Protein AF-A0AAJ2H1A0-F1 (afdb_monomer)

Nearest PDB structures (foldseek):
  8rw5-assembly1_B  TM=5.290E-01  e=6.249E-01  Myxococcus xanthus
  8rsv-assembly1_A  TM=5.178E-01  e=7.678E-01  Bacillus phage phi3T
  5fjy-assembly2_C-2  TM=4.035E-01  e=2.013E-01  Mus musculus
  3rib-assembly2_B  TM=4.430E-01  e=4.358E-01  Homo sapiens

Organism: NCBI:txid1538159

Secondary structure (DSSP, 8-state):
-HHHHHHHHHHHHHHHHH---HHHHHHHHHHHHHHHHHHHHT--SHHHHHHHHHHHHHHHHHHHHHH--THHHHHHHHHHGGGGGG--HHHHHHHHHHHHHTT-HHHHHHHHHHHTT--

Foldseek 3Di:
DLVVLQVQLVVLCVVLVVDPDLVSNVVSLVSSLVSLVVSLVVDPDPVSNLVSLLVNLVSLVVVCVSPVDCVSLVVSCVSQVVVVVVLDLSSLVSQLSSCVSVVNVVSNVVSVVSNVPDD

Mean predicted aligned error: 2.35 Å

Sequence (119 aa):
STDLAITRARLRLRLVDLSNHKQEQVYFLTEAVVLLETALVQAERLDGALALSAALGETYLRFYQLTKEKHYLVVTRQVAKPLAHHDHPLILFTLVRSSVLEGHLAMAKHWLSRLMRLP

Radius of gyration: 14.25 Å; Cα contacts (8 Å, |Δi|>4): 145; chains: 1; bounding box: 38×24×39 Å

pLDDT: mean 97.17, std 2.02, range [85.12, 98.81]

Structure (mmCIF, N/CA/C/O backbone):
data_AF-A0AAJ2H1A0-F1
#
_entry.id   AF-A0AAJ2H1A0-F1
#
loop_
_atom_site.group_PDB
_atom_site.id
_atom_site.type_symbol
_atom_site.label_atom_id
_atom_site.label_alt_id
_atom_site.label_comp_id
_atom_site.label_asym_id
_atom_site.label_entity_id
_atom_site.label_seq_id
_atom_site.pdbx_PDB_ins_code
_atom_site.Cartn_x
_atom_site.Cartn_y
_atom_site.Cartn_z
_atom_site.occupancy
_atom_site.B_iso_or_equiv
_atom_site.auth_seq_id
_atom_site.auth_comp_id
_atom_site.auth_asym_id
_atom_site.auth_atom_id
_atom_site.pdbx_PDB_model_num
ATOM 1 N N . SER A 1 1 ? 21.482 0.035 5.047 1.00 85.12 1 SER A N 1
ATOM 2 C CA . SER A 1 1 ? 21.359 -0.534 3.694 1.00 85.12 1 SER A CA 1
ATOM 3 C C . SER A 1 1 ? 19.892 -0.621 3.317 1.00 85.12 1 SER A C 1
ATOM 5 O O . SER A 1 1 ? 19.051 -0.732 4.213 1.00 85.12 1 SER A O 1
ATOM 7 N N . THR A 1 2 ? 19.597 -0.600 2.018 1.00 89.94 2 THR A N 1
ATOM 8 C CA . THR A 1 2 ? 18.245 -0.745 1.455 1.00 89.94 2 THR A CA 1
ATOM 9 C C . THR A 1 2 ? 17.547 -2.007 1.974 1.00 89.94 2 THR A C 1
ATOM 11 O O . THR A 1 2 ? 16.426 -1.934 2.473 1.00 89.94 2 THR A O 1
ATOM 14 N N . ASP A 1 3 ? 18.246 -3.147 2.001 1.00 92.62 3 ASP A N 1
ATOM 15 C CA . ASP A 1 3 ? 17.691 -4.428 2.473 1.00 92.62 3 ASP A CA 1
ATOM 16 C C . ASP A 1 3 ? 17.262 -4.409 3.943 1.00 92.62 3 ASP A C 1
ATOM 18 O O . ASP A 1 3 ? 16.232 -4.982 4.317 1.00 92.62 3 ASP A O 1
ATOM 22 N N . LEU A 1 4 ? 18.027 -3.719 4.796 1.00 95.38 4 LEU A N 1
ATOM 23 C CA . LEU A 1 4 ? 17.683 -3.582 6.207 1.00 95.38 4 LEU A CA 1
ATOM 24 C C . LEU A 1 4 ? 16.421 -2.728 6.383 1.00 95.38 4 LEU A C 1
ATOM 26 O O . LEU A 1 4 ? 15.562 -3.074 7.194 1.00 95.38 4 LEU A O 1
ATOM 30 N N . ALA A 1 5 ? 16.285 -1.639 5.621 1.00 96.44 5 ALA A N 1
ATOM 31 C CA . ALA A 1 5 ? 15.092 -0.794 5.655 1.00 96.44 5 ALA A CA 1
ATOM 32 C C . ALA A 1 5 ? 13.844 -1.574 5.206 1.00 96.44 5 ALA A C 1
ATOM 34 O O . ALA A 1 5 ? 12.834 -1.567 5.910 1.00 96.44 5 ALA A O 1
ATOM 35 N N . ILE A 1 6 ? 13.950 -2.346 4.119 1.00 97.12 6 ILE A N 1
ATOM 36 C CA . ILE A 1 6 ? 12.877 -3.229 3.632 1.00 97.12 6 ILE A CA 1
ATOM 37 C C . ILE A 1 6 ? 12.490 -4.264 4.691 1.00 97.12 6 ILE A C 1
ATOM 39 O O . ILE A 1 6 ? 11.306 -4.458 4.976 1.00 97.12 6 ILE A O 1
ATOM 43 N N . THR A 1 7 ? 13.477 -4.921 5.301 1.00 97.75 7 THR A N 1
ATOM 44 C CA . THR A 1 7 ? 13.239 -5.936 6.335 1.00 97.75 7 THR A CA 1
ATOM 45 C C . THR A 1 7 ? 12.519 -5.334 7.538 1.00 97.75 7 THR A C 1
ATOM 47 O O . THR A 1 7 ? 11.520 -5.883 8.003 1.00 97.75 7 THR A O 1
ATOM 50 N N . ARG A 1 8 ? 12.961 -4.163 8.008 1.00 98.25 8 ARG A N 1
ATOM 51 C CA . ARG A 1 8 ? 12.303 -3.451 9.111 1.00 98.25 8 ARG A CA 1
ATOM 52 C C . ARG A 1 8 ? 10.882 -3.024 8.747 1.00 98.25 8 ARG A C 1
ATOM 54 O O . ARG A 1 8 ? 9.992 -3.194 9.574 1.00 98.25 8 ARG A O 1
ATOM 61 N N . ALA A 1 9 ? 10.646 -2.541 7.527 1.00 98.38 9 ALA A N 1
ATOM 62 C CA . ALA A 1 9 ? 9.304 -2.176 7.075 1.00 98.38 9 ALA A CA 1
ATOM 63 C C . ALA A 1 9 ? 8.357 -3.383 7.115 1.00 98.38 9 ALA A C 1
ATOM 65 O O . ALA A 1 9 ? 7.256 -3.293 7.656 1.00 98.38 9 ALA A O 1
ATOM 66 N N . ARG A 1 10 ? 8.809 -4.546 6.627 1.00 98.06 10 ARG A N 1
ATOM 67 C CA . ARG A 1 10 ? 8.037 -5.799 6.693 1.00 98.06 10 ARG A CA 1
ATOM 68 C C . ARG A 1 10 ? 7.713 -6.201 8.131 1.00 98.06 10 ARG A C 1
ATOM 70 O O . ARG A 1 10 ? 6.582 -6.595 8.404 1.00 98.06 10 ARG A O 1
ATOM 77 N N . LEU A 1 11 ? 8.668 -6.064 9.054 1.00 98.50 11 LEU A N 1
ATOM 78 C CA . LEU A 1 11 ? 8.428 -6.326 10.476 1.00 98.50 11 LEU A CA 1
ATOM 79 C C . LEU A 1 11 ? 7.367 -5.382 11.056 1.00 98.50 11 LEU A C 1
ATOM 81 O O . LEU A 1 11 ? 6.490 -5.838 11.783 1.00 98.50 11 LEU A O 1
ATOM 85 N N . ARG A 1 12 ? 7.388 -4.091 10.700 1.00 98.62 12 ARG A N 1
ATOM 86 C CA . ARG A 1 12 ? 6.349 -3.138 11.122 1.00 98.62 12 ARG A CA 1
ATOM 87 C C . ARG A 1 12 ? 4.975 -3.507 10.590 1.00 98.62 12 ARG A C 1
ATOM 89 O O . ARG A 1 12 ? 4.033 -3.568 11.371 1.00 98.62 12 ARG A O 1
ATOM 96 N N . LEU A 1 13 ? 4.868 -3.855 9.310 1.00 98.38 13 LEU A N 1
ATOM 97 C CA . LEU A 1 13 ? 3.608 -4.330 8.732 1.00 98.38 13 LEU A CA 1
ATOM 98 C C . LEU A 1 13 ? 3.094 -5.597 9.426 1.00 98.38 13 LEU A C 1
ATOM 100 O O . LEU A 1 13 ? 1.893 -5.727 9.638 1.00 98.38 13 LEU A O 1
ATOM 104 N N . ARG A 1 14 ? 3.987 -6.501 9.847 1.00 98.25 14 ARG A N 1
ATOM 105 C CA . ARG A 1 14 ? 3.593 -7.681 10.625 1.00 98.25 14 ARG A CA 1
ATOM 106 C C . ARG A 1 14 ? 3.084 -7.320 12.022 1.00 98.25 14 ARG A C 1
ATOM 108 O O . ARG A 1 14 ? 2.147 -7.951 12.494 1.00 98.25 14 ARG A O 1
ATOM 115 N N . LEU A 1 15 ? 3.672 -6.317 12.674 1.00 98.44 15 LEU A N 1
ATOM 116 C CA . LEU A 1 15 ? 3.203 -5.832 13.976 1.00 98.44 15 LEU A CA 1
ATOM 117 C C . LEU A 1 15 ? 1.822 -5.169 13.889 1.00 98.44 15 LEU A C 1
ATOM 119 O 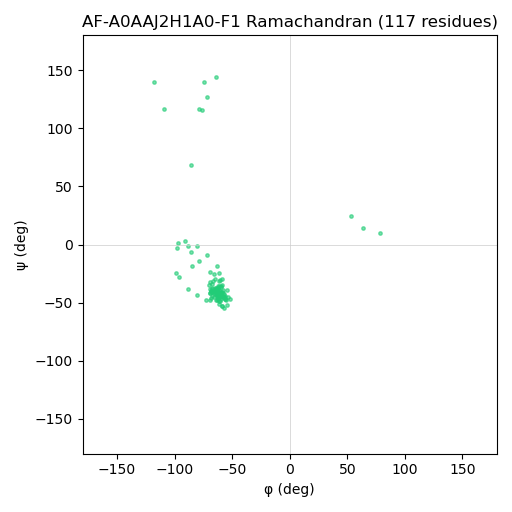O . LEU A 1 15 ? 1.042 -5.300 14.827 1.00 98.44 15 LEU A O 1
ATOM 123 N N . VAL A 1 16 ? 1.480 -4.532 12.763 1.00 98.31 16 VAL A N 1
ATOM 124 C CA . VAL A 1 16 ? 0.115 -4.029 12.510 1.00 98.31 16 VAL A CA 1
ATOM 125 C C . VAL A 1 16 ? -0.907 -5.162 12.594 1.00 98.31 16 VAL A C 1
ATOM 127 O O . VAL A 1 16 ? -1.934 -5.004 13.248 1.00 98.31 16 VAL A O 1
ATOM 130 N N . ASP A 1 17 ? -0.604 -6.307 11.976 1.00 97.19 17 ASP A N 1
ATOM 131 C CA . ASP A 1 17 ? -1.496 -7.474 11.959 1.00 97.19 17 ASP A CA 1
ATOM 132 C C . ASP A 1 17 ? -1.632 -8.137 13.346 1.00 97.19 17 ASP A C 1
ATOM 134 O O . ASP A 1 17 ? -2.604 -8.844 13.596 1.00 97.19 17 ASP A O 1
ATOM 138 N N . LEU A 1 18 ? -0.649 -7.944 14.235 1.00 98.06 18 LEU A N 1
ATOM 139 C CA . LEU A 1 18 ? -0.607 -8.547 15.574 1.00 98.06 18 LEU A CA 1
ATOM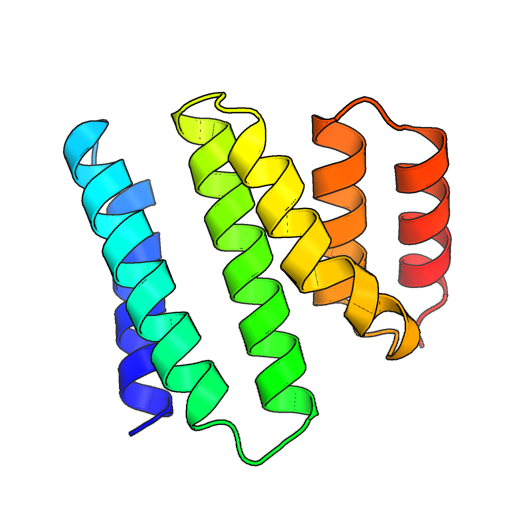 140 C C . LEU A 1 18 ? -1.144 -7.629 16.678 1.00 98.06 18 LEU A C 1
ATOM 142 O O . LEU A 1 18 ? -1.595 -8.121 17.711 1.00 98.06 18 LEU A O 1
ATOM 146 N N . SER A 1 19 ? -1.058 -6.310 16.503 1.00 97.38 19 SER A N 1
ATOM 147 C CA . SER A 1 19 ? -1.536 -5.359 17.504 1.00 97.38 19 SER A CA 1
ATOM 148 C C . SER A 1 19 ? -3.061 -5.292 17.502 1.00 97.38 19 SER A C 1
ATOM 150 O O . SER A 1 19 ? -3.697 -5.251 16.451 1.00 97.38 19 SER A O 1
ATOM 152 N N . ASN A 1 20 ? -3.643 -5.218 18.699 1.00 96.69 20 ASN A N 1
ATOM 153 C CA . ASN A 1 20 ? -5.074 -4.979 18.904 1.00 96.69 20 ASN A CA 1
ATOM 154 C C . ASN A 1 20 ? -5.386 -3.499 19.184 1.00 96.69 20 ASN A C 1
ATOM 156 O O . ASN A 1 20 ? -6.541 -3.145 19.420 1.00 96.69 20 ASN A O 1
ATOM 160 N N . HIS A 1 21 ? -4.374 -2.626 19.185 1.00 97.94 21 HIS A N 1
ATOM 161 C CA . HIS A 1 21 ? -4.533 -1.217 19.518 1.00 97.94 21 HIS A CA 1
ATOM 162 C C . HIS A 1 21 ? -4.371 -0.337 18.277 1.00 97.94 21 HIS A C 1
ATOM 164 O O . HIS A 1 21 ? -3.293 -0.238 17.690 1.00 97.94 21 HIS A O 1
ATOM 170 N N . LYS A 1 22 ? -5.442 0.372 17.898 1.00 97.56 22 LYS A N 1
ATOM 171 C CA . LYS A 1 22 ? -5.476 1.191 16.674 1.00 97.56 22 LYS A CA 1
ATOM 172 C C . LYS A 1 22 ? -4.328 2.202 16.597 1.00 97.56 22 LYS A C 1
ATOM 174 O O . LYS A 1 22 ? -3.768 2.408 15.525 1.00 97.56 22 LYS A O 1
ATOM 179 N N . GLN A 1 23 ? -3.962 2.832 17.712 1.00 97.75 23 GLN A N 1
ATOM 180 C CA . GLN A 1 23 ? -2.894 3.835 17.714 1.00 97.75 23 GLN A CA 1
ATOM 181 C C . GLN A 1 23 ? -1.510 3.218 17.485 1.00 97.75 23 GLN A C 1
ATOM 183 O O . GLN A 1 23 ? -0.685 3.816 16.800 1.00 97.75 23 GLN A O 1
ATOM 188 N N . GLU A 1 24 ? -1.271 2.007 17.994 1.00 98.19 24 GLU A N 1
ATOM 189 C CA . GLU A 1 24 ? -0.028 1.279 17.720 1.00 98.19 24 GLU A CA 1
ATOM 190 C C . GLU A 1 24 ? 0.034 0.840 16.259 1.00 98.19 24 GLU A C 1
ATOM 192 O O . GLU A 1 24 ? 1.059 1.003 15.607 1.00 98.19 24 GLU A O 1
ATOM 197 N N . GLN A 1 25 ? -1.080 0.350 15.710 1.00 98.69 25 GLN A N 1
ATOM 198 C CA . GLN A 1 25 ? -1.174 0.004 14.293 1.00 98.69 25 GLN A CA 1
ATOM 199 C C . GLN A 1 25 ? -0.854 1.210 13.398 1.00 98.69 25 GLN A C 1
ATOM 201 O O . GLN A 1 25 ? -0.062 1.090 12.466 1.00 98.69 25 GLN A O 1
ATOM 206 N N . VAL A 1 26 ? -1.403 2.391 13.705 1.00 98.56 26 VAL A N 1
ATOM 207 C CA . VAL A 1 26 ? -1.078 3.646 13.002 1.00 98.56 26 VAL A CA 1
ATOM 208 C C . VAL A 1 26 ? 0.404 4.008 13.147 1.00 98.56 26 VAL A C 1
ATOM 210 O O . VAL A 1 26 ? 1.036 4.406 12.165 1.00 98.56 26 VAL A O 1
ATOM 213 N N . TYR A 1 27 ? 0.978 3.844 14.340 1.00 98.56 27 TYR A N 1
ATOM 214 C CA . TYR A 1 27 ? 2.400 4.087 14.578 1.00 98.56 27 TYR A CA 1
ATOM 215 C C . TYR A 1 27 ? 3.284 3.159 13.729 1.00 98.56 27 TYR A C 1
ATOM 217 O O . TYR A 1 27 ? 4.157 3.633 13.002 1.00 98.56 27 TYR A O 1
ATOM 225 N N . PHE A 1 28 ? 3.004 1.853 13.722 1.00 98.81 28 PHE A N 1
ATOM 226 C CA . PHE A 1 28 ? 3.751 0.886 12.917 1.00 98.81 28 PHE A CA 1
ATOM 227 C C . PHE A 1 28 ? 3.590 1.120 11.414 1.00 98.81 28 PHE A C 1
ATOM 229 O O . PHE A 1 28 ? 4.570 1.011 10.678 1.00 98.81 28 PHE A O 1
ATOM 236 N N . LEU A 1 29 ? 2.391 1.472 10.941 1.00 98.81 29 LEU A N 1
ATOM 237 C CA . LEU A 1 29 ? 2.185 1.843 9.539 1.00 98.81 29 LEU A CA 1
ATOM 238 C C . LEU A 1 29 ? 3.007 3.086 9.165 1.00 98.81 29 LEU A C 1
ATOM 240 O O . LEU A 1 29 ? 3.603 3.119 8.090 1.00 98.81 29 LEU A O 1
ATOM 244 N N . THR A 1 30 ? 3.099 4.073 10.061 1.00 98.62 30 THR A N 1
ATOM 245 C CA . THR A 1 30 ? 3.923 5.276 9.850 1.00 98.62 30 THR A CA 1
ATOM 246 C C . THR A 1 30 ? 5.401 4.916 9.744 1.00 98.62 30 THR A C 1
ATOM 248 O O . THR A 1 30 ? 6.068 5.319 8.792 1.00 98.62 30 THR A O 1
ATOM 251 N N . GLU A 1 31 ? 5.915 4.100 10.668 1.00 98.69 31 GLU A N 1
ATOM 252 C CA . GLU A 1 31 ? 7.297 3.618 10.592 1.00 98.69 31 GLU A CA 1
ATOM 253 C C . GLU A 1 31 ? 7.556 2.814 9.307 1.00 98.69 31 GLU A C 1
ATOM 255 O O . GLU A 1 31 ? 8.612 2.964 8.692 1.00 98.69 31 GLU A O 1
ATOM 260 N N . ALA A 1 32 ? 6.604 1.975 8.880 1.00 98.75 32 ALA A N 1
ATOM 261 C CA . ALA A 1 32 ? 6.724 1.200 7.648 1.00 98.75 32 ALA A CA 1
ATOM 262 C C . ALA A 1 32 ? 6.851 2.104 6.414 1.00 98.75 32 ALA A C 1
ATOM 264 O O . ALA A 1 32 ? 7.720 1.852 5.581 1.00 98.75 32 ALA A O 1
ATOM 265 N N . VAL A 1 33 ? 6.042 3.167 6.317 1.00 98.56 33 VAL A N 1
ATOM 266 C CA . VAL A 1 33 ? 6.133 4.154 5.226 1.00 98.56 33 VAL A CA 1
ATOM 267 C C . VAL A 1 33 ? 7.514 4.796 5.189 1.00 98.56 33 VAL A C 1
ATOM 269 O O . VAL A 1 33 ? 8.175 4.716 4.160 1.00 98.56 33 VAL A O 1
ATOM 272 N N . VAL A 1 34 ? 7.995 5.337 6.312 1.00 98.44 34 VAL A N 1
ATOM 273 C CA . VAL A 1 34 ? 9.304 6.015 6.372 1.00 98.44 34 VAL A CA 1
ATOM 274 C C . VAL A 1 34 ? 10.437 5.084 5.930 1.00 98.44 34 VAL A C 1
ATOM 276 O O . VAL A 1 34 ? 11.342 5.481 5.192 1.00 98.44 34 VAL A O 1
ATOM 279 N N . LEU A 1 35 ? 10.393 3.819 6.352 1.00 98.62 35 LEU A N 1
ATOM 280 C CA . LEU A 1 35 ? 11.391 2.820 5.972 1.00 98.62 35 LEU A CA 1
ATOM 281 C C . LEU A 1 35 ? 11.322 2.464 4.480 1.00 98.62 35 LEU A C 1
ATOM 283 O O . LEU A 1 35 ? 12.366 2.330 3.840 1.00 98.62 35 LEU A O 1
ATOM 287 N N . LEU A 1 36 ? 10.118 2.327 3.919 1.00 98.44 36 LEU A N 1
ATOM 288 C CA . LEU A 1 36 ? 9.924 2.059 2.493 1.00 98.44 36 LEU A CA 1
ATOM 289 C C . LEU A 1 36 ? 10.339 3.251 1.623 1.00 98.44 36 LEU A C 1
ATOM 291 O O . LEU A 1 36 ? 10.973 3.042 0.594 1.00 98.44 36 LEU A O 1
ATOM 295 N N . GLU A 1 37 ? 10.047 4.484 2.038 1.00 97.19 37 GLU A N 1
ATOM 296 C CA . GLU A 1 37 ? 10.500 5.702 1.355 1.00 97.19 37 GLU A CA 1
ATOM 297 C C . GLU A 1 37 ? 12.025 5.818 1.386 1.00 97.19 37 GLU A C 1
ATOM 299 O O . GLU A 1 37 ? 12.647 6.083 0.359 1.00 97.19 37 GLU A O 1
ATOM 304 N N . THR A 1 38 ? 12.644 5.530 2.535 1.00 97.00 38 THR A N 1
ATOM 305 C CA . THR A 1 38 ? 14.109 5.501 2.662 1.00 97.00 38 THR A CA 1
ATOM 306 C C . THR A 1 38 ? 14.717 4.476 1.704 1.00 97.00 38 THR A C 1
ATOM 308 O O . THR A 1 38 ? 15.694 4.773 1.018 1.00 97.00 38 THR A O 1
ATOM 311 N N . ALA A 1 39 ? 14.130 3.278 1.626 1.00 97.62 39 ALA A N 1
ATOM 312 C CA . ALA A 1 39 ? 14.569 2.247 0.692 1.00 97.62 39 ALA A CA 1
ATOM 313 C C . ALA A 1 39 ? 14.359 2.666 -0.772 1.00 97.62 39 ALA A C 1
ATOM 315 O O . ALA A 1 39 ? 15.208 2.378 -1.610 1.00 97.62 39 ALA A O 1
ATOM 316 N N . LEU A 1 40 ? 13.258 3.360 -1.080 1.00 96.75 40 LEU A N 1
ATOM 317 C CA . LEU A 1 40 ? 12.942 3.835 -2.428 1.00 96.75 40 LEU A CA 1
ATOM 318 C C . LEU A 1 40 ? 13.949 4.885 -2.908 1.00 96.75 40 LEU A C 1
ATOM 320 O O . LEU A 1 40 ? 14.407 4.800 -4.041 1.00 96.75 40 LEU A O 1
ATOM 324 N N . VAL A 1 41 ? 14.347 5.823 -2.044 1.00 96.00 41 VAL A N 1
ATOM 325 C CA . VAL A 1 41 ? 15.393 6.818 -2.350 1.00 96.00 41 VAL A CA 1
ATOM 326 C C . VAL A 1 41 ? 16.743 6.152 -2.637 1.00 96.00 41 VAL A C 1
ATOM 328 O O . VAL A 1 41 ? 17.525 6.656 -3.436 1.00 96.00 41 VAL A O 1
ATOM 331 N N . GLN A 1 42 ? 17.013 5.010 -2.004 1.00 95.56 42 GLN A N 1
ATOM 332 C CA . GLN A 1 42 ? 18.244 4.234 -2.178 1.00 95.56 42 GLN A CA 1
ATOM 333 C C . GLN A 1 42 ? 18.144 3.176 -3.290 1.00 95.56 42 GLN A C 1
ATOM 335 O O . GLN A 1 42 ? 19.069 2.381 -3.460 1.00 95.56 42 GLN A O 1
ATOM 340 N N . ALA A 1 43 ? 17.025 3.098 -4.013 1.00 95.06 43 ALA A N 1
ATOM 341 C CA . ALA A 1 43 ? 16.827 2.079 -5.032 1.00 95.06 43 ALA A CA 1
ATOM 342 C C . ALA A 1 43 ? 17.629 2.413 -6.297 1.00 95.06 43 ALA A C 1
ATOM 344 O O . ALA A 1 43 ? 17.346 3.380 -6.996 1.00 95.06 43 ALA A O 1
ATOM 345 N N . GLU A 1 44 ? 18.602 1.567 -6.626 1.00 93.75 44 GLU A N 1
ATOM 346 C CA . GLU A 1 44 ? 19.452 1.747 -7.813 1.00 93.75 44 GLU A CA 1
ATOM 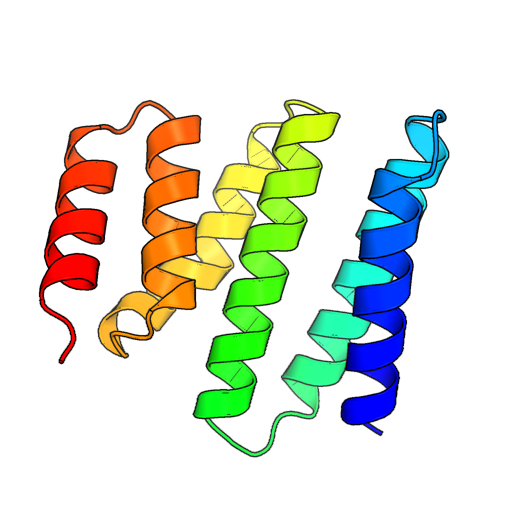347 C C . GLU A 1 44 ? 18.829 1.166 -9.093 1.00 93.75 44 GLU A C 1
ATOM 349 O O . GLU A 1 44 ? 19.230 1.502 -10.206 1.00 93.75 44 GLU A O 1
ATOM 354 N N . ARG A 1 45 ? 17.846 0.267 -8.949 1.00 95.19 45 ARG A N 1
ATOM 355 C CA . ARG A 1 45 ? 17.204 -0.451 -10.059 1.00 95.19 45 ARG A CA 1
ATOM 356 C C . ARG A 1 45 ? 15.722 -0.126 -10.146 1.00 95.19 45 ARG A C 1
ATOM 358 O O . ARG A 1 45 ? 15.025 -0.148 -9.131 1.00 95.19 45 ARG A O 1
ATOM 365 N N . LEU A 1 46 ? 15.231 0.040 -11.376 1.00 95.38 46 LEU A N 1
ATOM 366 C CA . LEU A 1 46 ? 13.816 0.293 -11.656 1.00 95.38 46 LEU A CA 1
ATOM 367 C C . LEU A 1 46 ? 12.904 -0.785 -11.053 1.00 95.38 46 LEU A C 1
ATOM 369 O O . LEU A 1 46 ? 11.962 -0.439 -10.354 1.00 95.38 46 LEU A O 1
ATOM 373 N N . ASP A 1 47 ? 13.207 -2.071 -11.246 1.00 94.44 47 ASP A N 1
ATOM 374 C CA . ASP A 1 47 ? 12.374 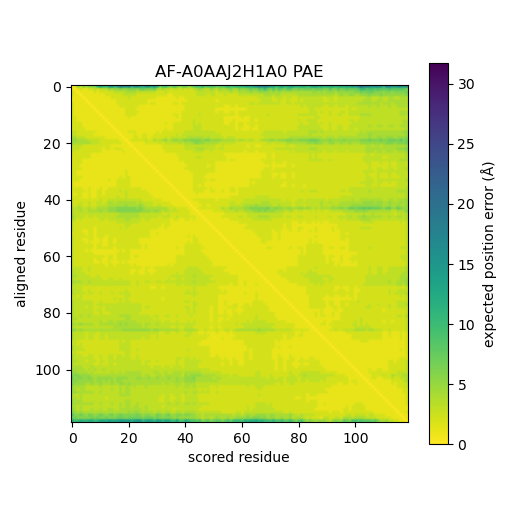-3.165 -10.712 1.00 94.44 47 ASP A CA 1
ATOM 375 C C . ASP A 1 47 ? 12.231 -3.093 -9.183 1.00 94.44 47 ASP A C 1
ATOM 377 O O . ASP A 1 47 ? 11.147 -3.291 -8.633 1.00 94.44 47 ASP A O 1
ATOM 381 N N . GLY A 1 48 ? 13.321 -2.742 -8.492 1.00 95.69 48 GLY A N 1
ATOM 382 C CA . GLY A 1 48 ? 13.317 -2.528 -7.047 1.00 95.69 48 GLY A CA 1
ATOM 383 C C . GLY A 1 48 ? 12.457 -1.328 -6.653 1.00 95.69 48 GLY A C 1
ATOM 384 O O . GLY A 1 48 ? 11.635 -1.436 -5.743 1.00 95.69 48 GLY A O 1
ATOM 385 N N . ALA A 1 49 ? 12.587 -0.212 -7.373 1.00 96.88 49 ALA A N 1
ATOM 386 C CA . ALA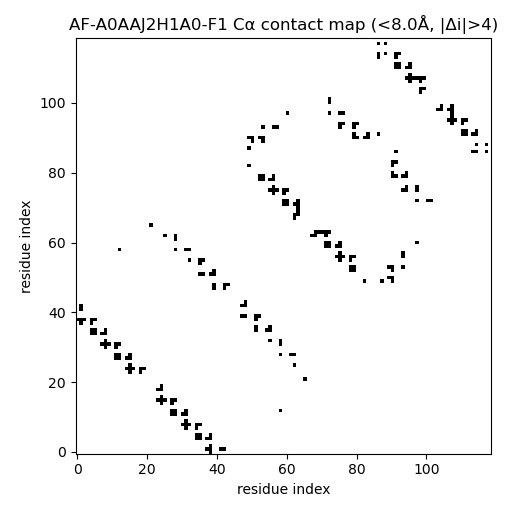 A 1 49 ? 11.765 0.974 -7.157 1.00 96.88 49 ALA A CA 1
ATOM 387 C C . ALA A 1 49 ? 10.269 0.684 -7.378 1.00 96.88 49 ALA A C 1
ATOM 389 O O . ALA A 1 49 ? 9.449 1.054 -6.543 1.00 96.88 49 ALA A O 1
ATOM 390 N N . LEU A 1 50 ? 9.906 -0.056 -8.432 1.00 97.94 50 LEU A N 1
ATOM 391 C CA . LEU A 1 50 ? 8.521 -0.451 -8.716 1.00 97.94 50 LEU A CA 1
ATOM 392 C C . LEU A 1 50 ? 7.935 -1.330 -7.607 1.00 97.94 50 LEU A C 1
ATOM 394 O O . LEU A 1 50 ? 6.805 -1.100 -7.167 1.00 97.94 50 LEU A O 1
ATOM 398 N N . ALA A 1 51 ? 8.701 -2.306 -7.113 1.00 97.25 51 ALA A N 1
ATOM 399 C CA . ALA A 1 51 ? 8.282 -3.146 -5.996 1.00 97.25 51 ALA A CA 1
ATOM 400 C C . ALA A 1 51 ? 8.089 -2.333 -4.702 1.00 97.25 51 ALA A C 1
ATOM 402 O O . ALA A 1 51 ? 7.105 -2.532 -3.984 1.00 97.25 51 ALA A O 1
ATOM 403 N N . LEU A 1 52 ? 8.988 -1.385 -4.421 1.00 98.12 52 LEU A N 1
ATOM 404 C CA . LEU A 1 52 ? 8.911 -0.497 -3.258 1.00 98.12 52 LEU A CA 1
ATOM 405 C C . LEU A 1 52 ? 7.730 0.475 -3.346 1.00 98.12 52 LEU A C 1
ATOM 407 O O . LEU A 1 52 ? 6.986 0.617 -2.377 1.00 98.12 52 LEU A O 1
ATOM 411 N N . SER A 1 53 ? 7.492 1.087 -4.506 1.00 98.31 53 SER A N 1
ATOM 412 C CA . SER A 1 53 ? 6.324 1.942 -4.732 1.00 98.31 53 SER A CA 1
ATOM 413 C C . SER A 1 53 ? 5.015 1.160 -4.609 1.00 98.31 53 SER A C 1
ATOM 415 O O . SER A 1 53 ? 4.053 1.658 -4.024 1.00 98.31 53 SER A O 1
ATOM 417 N N . ALA A 1 54 ? 4.968 -0.089 -5.083 1.00 98.12 54 ALA A N 1
ATOM 418 C CA . ALA A 1 54 ? 3.802 -0.942 -4.877 1.00 98.12 54 ALA A CA 1
ATOM 419 C C . ALA A 1 54 ? 3.567 -1.242 -3.386 1.00 98.12 54 ALA A C 1
ATOM 421 O O . ALA A 1 54 ? 2.429 -1.159 -2.922 1.00 98.12 54 ALA A O 1
ATOM 422 N N . ALA A 1 55 ? 4.634 -1.525 -2.630 1.00 98.12 55 ALA A N 1
ATOM 423 C CA . ALA A 1 55 ? 4.566 -1.741 -1.185 1.00 98.12 55 ALA A CA 1
ATOM 424 C C . ALA A 1 55 ? 4.124 -0.479 -0.417 1.00 98.12 55 ALA A C 1
ATOM 426 O O . ALA A 1 55 ? 3.340 -0.583 0.529 1.00 98.12 55 ALA A O 1
ATOM 427 N N . LEU A 1 56 ? 4.565 0.712 -0.839 1.00 98.44 56 LEU A N 1
ATOM 428 C CA . LEU A 1 56 ? 4.091 1.989 -0.293 1.00 98.44 56 LEU A CA 1
ATOM 429 C C . LEU A 1 56 ? 2.594 2.172 -0.528 1.00 98.44 56 LEU A C 1
ATOM 431 O O . LEU A 1 56 ? 1.851 2.418 0.420 1.00 98.44 56 LEU A O 1
ATOM 435 N N . GLY A 1 57 ? 2.136 1.990 -1.770 1.00 98.31 57 GLY A N 1
ATOM 436 C CA . GLY A 1 57 ? 0.715 2.068 -2.098 1.00 98.31 57 GLY A CA 1
ATOM 437 C C . GLY A 1 57 ? -0.127 1.097 -1.264 1.00 98.31 57 GLY A C 1
ATOM 438 O O . GLY A 1 57 ? -1.140 1.490 -0.695 1.00 98.31 57 GLY A O 1
ATOM 439 N N . GLU A 1 58 ? 0.327 -0.145 -1.100 1.00 97.81 58 GLU A N 1
ATOM 440 C CA . GLU A 1 58 ? -0.346 -1.127 -0.245 1.00 97.81 58 GLU A CA 1
ATOM 441 C C . GLU A 1 58 ? -0.377 -0.709 1.235 1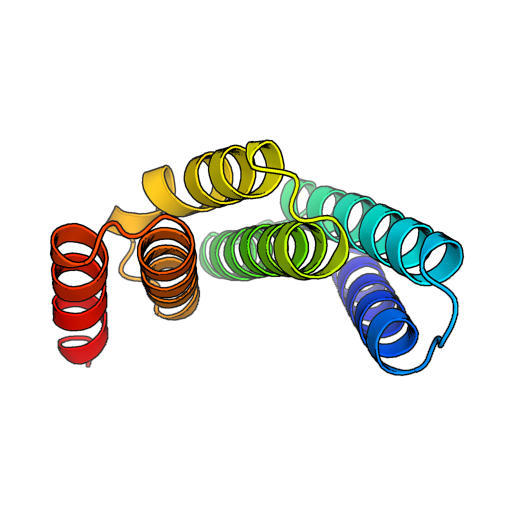.00 97.81 58 GLU A C 1
ATOM 443 O O . GLU A 1 58 ? -1.387 -0.890 1.916 1.00 97.81 58 GLU A O 1
ATOM 448 N N . THR A 1 59 ? 0.700 -0.103 1.736 1.00 98.50 59 THR A N 1
ATOM 449 C CA . THR A 1 59 ? 0.759 0.410 3.113 1.00 98.50 59 THR 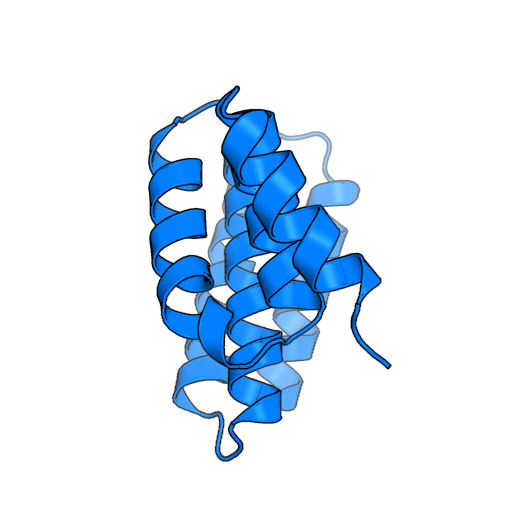A CA 1
ATOM 450 C C . THR A 1 59 ? -0.251 1.542 3.327 1.00 98.50 59 THR A C 1
ATOM 452 O O . THR A 1 59 ? -0.958 1.555 4.336 1.00 98.50 59 THR A O 1
ATOM 455 N N . TYR A 1 60 ? -0.416 2.443 2.354 1.00 98.62 60 TYR A N 1
ATOM 456 C CA . TYR A 1 60 ? -1.465 3.467 2.398 1.00 98.62 60 TYR A CA 1
ATOM 457 C C . TYR A 1 60 ? -2.880 2.885 2.286 1.00 98.62 60 TYR A C 1
ATOM 459 O O . TYR A 1 60 ? -3.794 3.366 2.959 1.00 98.62 60 TYR A O 1
ATOM 467 N N . LEU A 1 61 ? -3.087 1.799 1.535 1.00 98.12 61 LEU A N 1
ATOM 468 C CA . LEU A 1 61 ? -4.369 1.088 1.566 1.00 98.12 61 LEU A CA 1
ATOM 469 C C . LEU A 1 61 ? -4.676 0.516 2.953 1.00 98.12 61 LEU A C 1
ATOM 471 O O . LEU A 1 61 ? -5.829 0.579 3.380 1.00 98.12 61 LEU A O 1
ATOM 475 N N . ARG A 1 62 ? -3.670 0.011 3.680 1.00 98.06 62 ARG A N 1
ATOM 476 C CA . ARG A 1 62 ? -3.845 -0.442 5.070 1.00 98.06 62 ARG A CA 1
ATOM 477 C C . ARG A 1 62 ? -4.205 0.710 6.007 1.00 98.06 62 ARG A C 1
ATOM 479 O O . ARG A 1 62 ? -5.114 0.552 6.820 1.00 98.06 62 ARG A O 1
ATOM 486 N N . PHE A 1 63 ? -3.577 1.879 5.845 1.00 98.56 63 PHE A N 1
ATOM 487 C CA . PHE A 1 63 ? -4.000 3.093 6.551 1.00 98.56 63 PHE A CA 1
ATOM 488 C C . PHE A 1 63 ? -5.478 3.395 6.300 1.00 98.56 63 PHE A C 1
ATOM 490 O O . PHE A 1 63 ? -6.243 3.501 7.255 1.00 98.56 63 PHE A O 1
ATOM 497 N N . TYR A 1 64 ? -5.914 3.438 5.036 1.00 98.38 64 TYR A N 1
ATOM 498 C CA . TYR A 1 64 ? -7.328 3.637 4.709 1.00 98.38 64 TYR A CA 1
ATOM 499 C C . TYR A 1 64 ? -8.226 2.568 5.344 1.00 98.38 64 TYR A C 1
ATOM 501 O O . TYR A 1 64 ? -9.275 2.886 5.898 1.00 98.38 64 TYR A O 1
ATOM 509 N N . GLN A 1 65 ? -7.842 1.293 5.279 1.00 96.50 65 GLN A N 1
ATOM 510 C CA . GLN A 1 65 ? -8.635 0.206 5.851 1.00 96.50 65 GLN A CA 1
ATOM 511 C C . GLN A 1 65 ? -8.840 0.382 7.360 1.00 96.50 65 GLN A C 1
ATOM 513 O O . GLN A 1 65 ? -9.944 0.104 7.837 1.00 96.50 65 GLN A O 1
ATOM 518 N N . LEU A 1 66 ? -7.828 0.887 8.066 1.00 97.56 66 LEU A N 1
ATOM 519 C CA . LEU A 1 66 ? -7.838 1.104 9.509 1.00 97.56 66 LEU A CA 1
ATOM 520 C C . LEU A 1 66 ? -8.551 2.399 9.933 1.00 97.56 66 LEU A C 1
ATOM 522 O O . LEU A 1 66 ? -9.295 2.417 10.917 1.00 97.56 66 LEU A O 1
ATOM 526 N N . THR A 1 67 ? -8.309 3.503 9.227 1.00 97.50 67 THR A N 1
ATOM 527 C CA . THR A 1 67 ? -8.778 4.840 9.630 1.00 97.50 67 THR A CA 1
ATOM 528 C C . THR A 1 67 ? -10.048 5.275 8.909 1.00 97.50 67 THR A C 1
ATOM 530 O O . THR A 1 67 ? -10.802 6.077 9.449 1.00 97.50 67 THR A O 1
ATOM 533 N N . LYS A 1 68 ? -10.306 4.716 7.720 1.00 96.94 68 LYS A N 1
ATOM 534 C CA . LYS A 1 68 ? -11.331 5.136 6.745 1.00 96.94 68 LYS A CA 1
ATOM 535 C C . LYS A 1 68 ? -11.123 6.542 6.176 1.00 96.94 68 LYS A C 1
ATOM 537 O O . LYS A 1 68 ? -12.010 7.078 5.509 1.00 96.94 68 LYS A O 1
ATOM 542 N N . GLU A 1 69 ? -9.945 7.129 6.364 1.00 97.81 69 GLU A N 1
ATOM 543 C CA . GLU A 1 69 ? -9.638 8.462 5.854 1.00 97.81 69 GLU A CA 1
ATOM 544 C C . GLU A 1 69 ? -9.297 8.424 4.362 1.00 97.81 69 GLU A C 1
ATOM 546 O O . GLU A 1 69 ? -8.306 7.835 3.932 1.00 97.81 69 GLU A O 1
ATOM 551 N N . LYS A 1 70 ? -10.126 9.083 3.547 1.00 96.44 70 LYS A N 1
ATOM 552 C CA . LYS A 1 70 ? -10.051 9.008 2.078 1.00 96.44 70 LYS A CA 1
ATOM 553 C C . LYS A 1 70 ? -8.736 9.517 1.486 1.00 96.44 70 LYS A C 1
ATOM 555 O O . LYS A 1 70 ? -8.381 9.101 0.386 1.00 96.44 70 LYS A O 1
ATOM 560 N N . HIS A 1 71 ? -8.014 10.395 2.182 1.00 97.00 71 HIS A N 1
ATOM 561 C CA . HIS A 1 71 ? -6.757 10.943 1.673 1.00 97.00 71 HIS A CA 1
ATOM 562 C C . HIS A 1 71 ? -5.717 9.836 1.413 1.00 97.00 71 HIS A C 1
ATOM 564 O O . HIS A 1 71 ? -4.970 9.919 0.445 1.00 97.00 71 HIS A O 1
ATOM 570 N N . TYR A 1 72 ? -5.740 8.738 2.173 1.00 98.31 72 TYR A N 1
ATOM 571 C CA . TYR A 1 72 ? -4.853 7.597 1.941 1.00 98.31 72 TYR A CA 1
ATOM 572 C C . TYR A 1 72 ? -5.102 6.884 0.602 1.00 98.31 72 TYR A C 1
ATOM 574 O O . TYR A 1 72 ? -4.163 6.375 -0.012 1.00 98.31 72 TYR A O 1
ATOM 582 N N . LEU A 1 73 ? -6.339 6.889 0.091 1.00 97.62 73 LEU A N 1
ATOM 583 C CA . LEU A 1 73 ? -6.639 6.385 -1.256 1.00 97.62 73 LEU A CA 1
ATOM 584 C C . LEU A 1 73 ? -6.049 7.307 -2.331 1.00 97.62 73 LEU A C 1
ATOM 586 O O . LEU A 1 73 ? -5.481 6.828 -3.313 1.00 97.62 73 LEU A O 1
ATOM 590 N N . VAL A 1 74 ? -6.104 8.625 -2.103 1.00 97.25 74 VAL A N 1
ATOM 591 C CA . VAL A 1 74 ? -5.475 9.623 -2.982 1.00 97.25 74 VAL A CA 1
ATOM 592 C C . VAL A 1 74 ? -3.965 9.400 -3.044 1.00 97.25 74 VAL A C 1
ATOM 594 O O . VAL A 1 74 ? -3.424 9.296 -4.144 1.00 97.25 74 VAL A O 1
ATOM 597 N N . VAL A 1 75 ? -3.305 9.244 -1.893 1.00 97.62 75 VAL A N 1
ATOM 598 C CA . VAL A 1 75 ? -1.856 8.988 -1.827 1.00 97.62 75 VAL A CA 1
ATOM 599 C C . VAL A 1 75 ? -1.503 7.661 -2.501 1.00 97.62 75 VAL A C 1
ATOM 601 O O . VAL A 1 75 ? -0.606 7.622 -3.339 1.00 97.62 75 VAL A O 1
ATOM 604 N N . THR A 1 76 ? -2.262 6.589 -2.239 1.00 98.12 76 THR A N 1
ATOM 605 C CA . THR A 1 76 ? -2.080 5.292 -2.922 1.00 98.12 76 THR A CA 1
ATOM 606 C C . THR A 1 76 ? -2.066 5.463 -4.441 1.00 98.12 76 THR A C 1
ATOM 608 O O . THR A 1 76 ? -1.192 4.939 -5.136 1.00 98.12 76 THR A O 1
ATOM 611 N N . ARG A 1 77 ? -3.029 6.222 -4.973 1.00 96.56 77 ARG A N 1
ATOM 612 C CA . ARG A 1 77 ? -3.132 6.479 -6.408 1.00 96.56 77 ARG A CA 1
ATOM 613 C C . ARG A 1 77 ? -1.980 7.344 -6.918 1.00 96.56 77 ARG A C 1
ATOM 615 O O . ARG A 1 77 ? -1.482 7.072 -8.006 1.00 96.56 77 ARG A O 1
ATOM 622 N N . GLN A 1 78 ? -1.565 8.364 -6.167 1.00 96.31 78 GLN A N 1
ATOM 623 C CA . GLN A 1 78 ? -0.430 9.223 -6.521 1.00 96.31 78 GLN A CA 1
ATOM 624 C C . GLN A 1 78 ? 0.880 8.433 -6.610 1.00 96.31 78 GLN A C 1
ATOM 626 O O . GLN A 1 78 ? 1.670 8.692 -7.511 1.00 96.31 78 GLN A O 1
ATOM 631 N N . VAL A 1 79 ? 1.066 7.431 -5.749 1.00 96.44 79 VAL A N 1
ATOM 632 C CA . VAL A 1 79 ? 2.228 6.533 -5.792 1.00 96.44 79 VAL A CA 1
ATOM 633 C C . VAL A 1 79 ? 2.138 5.556 -6.970 1.00 96.44 79 VAL A C 1
ATOM 635 O O . VAL A 1 79 ? 3.102 5.386 -7.711 1.00 96.44 79 VAL A O 1
ATOM 638 N N . ALA A 1 80 ? 0.989 4.905 -7.174 1.00 97.50 80 ALA A N 1
ATOM 639 C CA . ALA A 1 80 ? 0.893 3.782 -8.111 1.00 97.50 80 ALA A CA 1
ATOM 640 C C . ALA A 1 80 ? 0.571 4.185 -9.563 1.00 97.50 80 ALA A C 1
ATOM 642 O O . ALA A 1 80 ? 1.095 3.592 -10.504 1.00 97.50 80 ALA A O 1
ATOM 643 N N . LYS A 1 81 ? -0.302 5.178 -9.784 1.00 97.31 81 LYS A N 1
ATOM 644 C CA . LYS A 1 81 ? -0.830 5.500 -11.124 1.00 97.31 81 LYS A CA 1
ATOM 645 C C . LYS A 1 81 ? 0.247 5.964 -12.112 1.00 97.31 81 LYS A C 1
ATOM 647 O O . LYS A 1 81 ? 0.197 5.494 -13.249 1.00 97.31 81 LYS A O 1
ATOM 652 N N . PRO A 1 82 ? 1.216 6.823 -11.739 1.00 97.50 82 PRO A N 1
ATOM 653 C CA . PRO A 1 82 ? 2.285 7.226 -12.656 1.00 97.50 82 PRO A CA 1
ATOM 654 C C . PRO A 1 82 ? 3.107 6.039 -13.169 1.00 97.50 82 PRO A C 1
ATOM 656 O O . PRO A 1 82 ? 3.566 6.054 -14.305 1.00 97.50 82 PRO A O 1
ATOM 659 N N . LEU A 1 83 ? 3.220 4.977 -12.369 1.00 97.81 83 LEU A N 1
ATOM 660 C CA . LEU A 1 83 ? 4.015 3.784 -12.663 1.00 97.81 83 LEU A CA 1
ATOM 661 C C . LEU A 1 83 ? 3.238 2.710 -13.439 1.00 97.81 83 LEU A C 1
ATOM 663 O O . LEU A 1 83 ? 3.794 1.674 -13.798 1.00 97.81 83 LEU A O 1
ATOM 667 N N . ALA A 1 84 ? 1.956 2.942 -13.734 1.00 97.19 84 ALA A N 1
ATOM 668 C CA . ALA A 1 84 ? 1.086 1.957 -14.372 1.00 97.19 84 ALA A CA 1
ATOM 669 C C . ALA A 1 84 ? 1.531 1.556 -15.787 1.00 97.19 84 ALA A C 1
ATOM 671 O O . ALA A 1 84 ? 1.060 0.546 -16.300 1.00 97.19 84 ALA A O 1
ATOM 672 N N . HIS A 1 85 ? 2.373 2.350 -16.448 1.00 96.38 85 HIS A N 1
ATOM 673 C CA . HIS A 1 85 ? 2.880 2.074 -17.794 1.00 96.38 85 HIS A CA 1
ATOM 674 C C . HIS A 1 85 ? 4.014 1.037 -17.813 1.00 96.38 85 HIS A C 1
ATOM 676 O O . HIS A 1 85 ? 4.316 0.502 -18.870 1.00 96.38 85 HIS A O 1
ATOM 682 N N . HIS A 1 86 ? 4.604 0.717 -16.657 1.00 96.88 86 HIS A N 1
ATOM 683 C CA . HIS A 1 86 ? 5.614 -0.337 -16.537 1.00 96.88 86 HIS A CA 1
ATOM 684 C C . HIS A 1 86 ? 5.020 -1.750 -16.466 1.00 96.88 86 HIS A C 1
ATOM 686 O O . HIS A 1 86 ? 5.771 -2.707 -16.323 1.00 96.88 86 HIS A O 1
ATOM 692 N N . ASP A 1 87 ? 3.687 -1.881 -16.486 1.00 94.19 87 ASP A N 1
ATOM 693 C CA . ASP A 1 87 ? 2.982 -3.170 -16.446 1.00 94.19 87 ASP A CA 1
ATOM 694 C C . ASP A 1 87 ? 3.405 -4.085 -15.276 1.00 94.19 87 ASP A C 1
ATOM 696 O O . ASP A 1 87 ? 3.232 -5.300 -15.301 1.00 94.19 87 ASP A O 1
ATOM 700 N N . HIS A 1 88 ? 3.914 -3.491 -14.193 1.00 97.25 88 HIS A N 1
ATOM 701 C CA . HIS A 1 88 ? 4.355 -4.235 -13.022 1.00 97.25 88 HIS A CA 1
ATOM 702 C C . HIS A 1 88 ? 3.143 -4.803 -12.257 1.00 97.25 88 HIS A C 1
ATOM 704 O O . HIS A 1 88 ? 2.258 -4.031 -11.856 1.00 97.25 88 HIS A O 1
ATOM 710 N N . PRO A 1 89 ? 3.099 -6.119 -11.963 1.00 97.69 89 PRO A N 1
ATOM 711 C CA . PRO A 1 89 ? 1.904 -6.784 -11.442 1.00 97.69 89 PRO A CA 1
ATOM 712 C C . PRO A 1 89 ? 1.430 -6.194 -10.112 1.00 97.69 89 PRO A C 1
ATOM 714 O O . PRO A 1 89 ? 0.239 -5.944 -9.931 1.00 97.69 89 PRO A O 1
ATOM 717 N N . LEU A 1 90 ? 2.356 -5.886 -9.196 1.00 97.56 90 LEU A N 1
ATOM 718 C CA . LEU A 1 90 ? 1.994 -5.311 -7.897 1.00 97.56 90 LEU A CA 1
ATOM 719 C C . LEU A 1 90 ? 1.463 -3.875 -8.013 1.00 97.56 90 LEU A C 1
ATOM 721 O O . LEU A 1 90 ? 0.580 -3.499 -7.253 1.00 97.56 90 LEU A O 1
ATOM 725 N N . ILE A 1 91 ? 1.941 -3.085 -8.981 1.00 98.38 91 ILE A N 1
ATOM 726 C CA . ILE A 1 91 ? 1.435 -1.721 -9.204 1.00 98.38 91 ILE A CA 1
ATOM 727 C C . ILE A 1 91 ? 0.005 -1.789 -9.738 1.00 98.38 91 ILE A C 1
ATOM 729 O O . ILE A 1 91 ? -0.888 -1.116 -9.218 1.00 98.38 91 ILE A O 1
ATOM 733 N N . LEU A 1 92 ? -0.231 -2.640 -10.743 1.00 98.44 92 LEU A N 1
ATOM 734 C CA . LEU A 1 92 ? -1.566 -2.851 -11.299 1.00 98.44 92 LEU A CA 1
ATOM 735 C C . LEU A 1 92 ? -2.530 -3.390 -10.237 1.00 98.44 92 LEU A C 1
ATOM 737 O O . LEU A 1 92 ? -3.654 -2.901 -10.131 1.00 98.44 92 LEU A O 1
ATOM 741 N N . PHE A 1 93 ? -2.090 -4.330 -9.398 1.00 98.25 93 PHE A N 1
ATOM 742 C CA . PHE A 1 93 ? -2.903 -4.860 -8.305 1.00 98.25 93 PHE A CA 1
ATOM 743 C C . PHE A 1 93 ? -3.252 -3.792 -7.254 1.00 98.25 93 PHE A C 1
ATOM 745 O O . PHE A 1 93 ? -4.412 -3.686 -6.846 1.00 98.25 93 PHE A O 1
ATOM 752 N N . THR A 1 94 ? -2.300 -2.934 -6.874 1.00 98.12 94 THR A N 1
ATOM 753 C CA . THR A 1 94 ? -2.558 -1.779 -5.998 1.00 98.12 94 THR A CA 1
ATOM 754 C C . THR A 1 94 ? -3.603 -0.836 -6.605 1.00 98.12 94 THR A C 1
ATOM 756 O O . THR A 1 94 ? -4.511 -0.386 -5.902 1.00 98.12 94 THR A O 1
ATOM 759 N N . LEU A 1 95 ? -3.548 -0.581 -7.918 1.00 98.25 95 LEU A N 1
ATOM 760 C CA . LEU A 1 95 ? -4.537 0.246 -8.622 1.00 98.25 95 LEU A CA 1
ATOM 761 C C . LEU A 1 95 ? -5.923 -0.402 -8.694 1.00 98.25 95 LEU A C 1
ATOM 763 O O . LEU A 1 95 ? -6.923 0.304 -8.530 1.00 98.25 95 LEU A O 1
ATOM 767 N N . VAL A 1 96 ? -6.002 -1.724 -8.888 1.00 98.38 96 VAL A N 1
ATOM 768 C CA . VAL A 1 96 ? -7.264 -2.478 -8.783 1.00 98.38 96 VAL A CA 1
ATOM 769 C C . VAL A 1 96 ? -7.873 -2.255 -7.405 1.00 98.38 96 VAL A C 1
ATOM 771 O O . VAL A 1 96 ? -9.014 -1.804 -7.305 1.00 98.38 96 VAL A O 1
ATOM 774 N N . ARG A 1 97 ? -7.106 -2.513 -6.342 1.00 97.88 97 ARG A N 1
ATOM 775 C CA . ARG A 1 97 ? -7.596 -2.412 -4.963 1.00 97.88 97 ARG A CA 1
ATOM 776 C C . ARG A 1 97 ? -8.020 -0.999 -4.591 1.00 97.88 97 ARG A C 1
ATOM 778 O O . ARG A 1 97 ? -9.109 -0.829 -4.052 1.00 97.88 97 ARG A O 1
ATOM 785 N N . SER A 1 98 ? -7.203 0.002 -4.911 1.00 97.44 98 SER A N 1
ATOM 786 C CA . SER A 1 98 ? -7.548 1.413 -4.707 1.00 97.44 98 SER A CA 1
ATOM 787 C C . SER A 1 98 ? -8.852 1.768 -5.428 1.00 97.44 98 SER A C 1
ATOM 789 O O . SER A 1 98 ? -9.761 2.307 -4.804 1.00 97.44 98 SER A O 1
ATOM 791 N N . SER A 1 99 ? -9.009 1.361 -6.693 1.00 97.62 99 SER A N 1
ATOM 792 C CA . SER A 1 99 ? -10.223 1.646 -7.474 1.00 97.62 99 SER A CA 1
ATOM 793 C C . SER A 1 99 ? -11.475 0.971 -6.899 1.00 97.62 99 SER A C 1
ATOM 795 O O . SER A 1 99 ? -12.543 1.578 -6.898 1.00 97.62 99 SER A O 1
ATOM 797 N N . VAL A 1 100 ? -11.364 -0.262 -6.387 1.00 97.62 100 VAL A N 1
ATOM 798 C CA . VAL A 1 100 ? -12.474 -0.957 -5.704 1.00 97.62 100 VAL A CA 1
ATOM 799 C C . VAL A 1 100 ? -12.877 -0.221 -4.428 1.00 97.62 100 VAL A C 1
ATOM 801 O O . VAL A 1 100 ? -14.06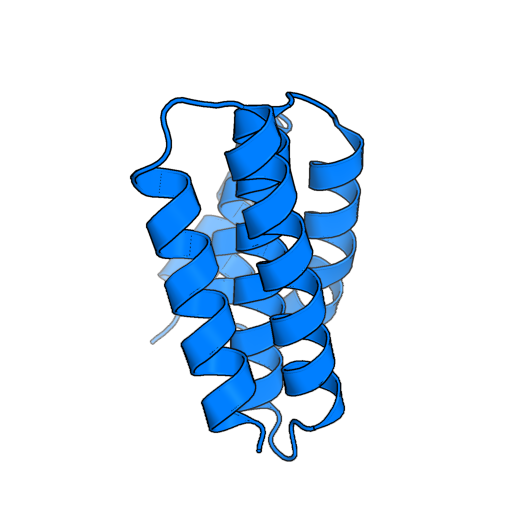2 0.025 -4.219 1.00 97.62 100 VAL A O 1
ATOM 804 N N . LEU A 1 101 ? -11.905 0.159 -3.596 1.00 96.25 101 LEU A N 1
ATOM 805 C CA . LEU A 1 101 ? -12.156 0.843 -2.322 1.00 96.25 101 LEU A CA 1
ATOM 806 C C . LEU A 1 101 ? -12.760 2.243 -2.508 1.00 96.25 101 LEU A C 1
ATOM 808 O O . LEU A 1 101 ? -13.476 2.726 -1.637 1.00 96.25 101 LEU A O 1
ATOM 812 N N . GLU A 1 102 ? -12.517 2.875 -3.652 1.00 94.25 102 GLU A N 1
ATOM 813 C CA . GLU A 1 102 ? -13.137 4.145 -4.037 1.00 94.25 102 GLU A CA 1
ATOM 814 C C . GLU A 1 102 ? -14.511 3.994 -4.714 1.00 94.25 102 GLU A C 1
ATOM 816 O O . GLU A 1 102 ? -15.163 4.998 -4.992 1.00 94.25 102 GLU A O 1
ATOM 821 N N . GLY A 1 103 ? -14.958 2.769 -5.012 1.00 95.19 103 GLY A N 1
ATOM 822 C CA . GLY A 1 103 ? -16.206 2.513 -5.742 1.00 95.19 103 GLY A CA 1
ATOM 823 C C . GLY A 1 103 ? -16.113 2.714 -7.262 1.00 95.19 103 GLY A C 1
ATOM 824 O O . GLY A 1 103 ? -17.124 2.669 -7.962 1.00 95.19 103 GLY A O 1
ATOM 825 N N . HIS A 1 104 ? -14.912 2.889 -7.816 1.00 96.69 104 HIS A N 1
ATOM 826 C CA . HIS A 1 104 ? -14.673 3.097 -9.246 1.00 96.69 104 HIS A CA 1
ATOM 827 C C . HIS A 1 104 ? -14.551 1.766 -10.014 1.00 96.69 104 HIS A C 1
ATOM 829 O O . HIS A 1 104 ? -13.489 1.416 -10.537 1.00 96.69 104 HIS A O 1
ATOM 835 N N . LEU A 1 105 ? -15.650 1.012 -10.127 1.00 96.69 105 LEU A N 1
ATOM 836 C CA . LEU A 1 105 ? -15.646 -0.344 -10.707 1.00 96.69 105 LEU A CA 1
ATOM 837 C C . LEU A 1 105 ? -15.146 -0.416 -12.159 1.00 96.69 105 LEU A C 1
ATOM 839 O O . LEU A 1 105 ? -14.489 -1.388 -12.529 1.00 96.69 105 LEU A O 1
ATOM 843 N N . ALA A 1 106 ? -15.420 0.597 -12.986 1.00 98.00 106 ALA A N 1
ATOM 844 C CA . ALA A 1 106 ? -14.914 0.645 -14.361 1.00 98.00 106 ALA A CA 1
ATOM 845 C C . ALA A 1 106 ? -13.376 0.706 -14.399 1.00 98.00 106 ALA A C 1
ATOM 847 O O . ALA A 1 106 ? -12.743 -0.007 -15.177 1.00 98.00 106 ALA A O 1
ATOM 848 N N . MET A 1 107 ? -12.773 1.499 -13.507 1.00 97.44 107 MET A N 1
ATOM 849 C CA . MET A 1 107 ? -11.318 1.581 -13.368 1.00 97.44 107 MET A CA 1
ATOM 850 C C . MET A 1 107 ? -10.740 0.295 -12.784 1.00 97.44 107 MET A C 1
ATOM 852 O O . MET A 1 107 ? -9.755 -0.214 -13.309 1.00 97.44 107 MET A O 1
ATOM 856 N N . ALA A 1 108 ? -11.388 -0.295 -11.776 1.00 98.06 108 ALA A N 1
ATOM 857 C CA . ALA A 1 108 ? -10.971 -1.588 -11.237 1.00 98.06 108 ALA A CA 1
ATOM 858 C C . ALA A 1 108 ? -10.921 -2.671 -12.331 1.00 98.06 108 ALA A C 1
ATOM 860 O O . ALA A 1 108 ? -9.915 -3.367 -12.461 1.00 98.06 108 ALA A O 1
ATOM 861 N N . LYS A 1 109 ? -11.964 -2.763 -13.170 1.00 98.31 109 LYS A N 1
ATOM 862 C CA . LYS A 1 109 ? -12.006 -3.678 -14.323 1.00 98.31 109 LYS A CA 1
ATOM 863 C C . LYS A 1 109 ? -10.913 -3.377 -15.344 1.00 98.31 109 LYS A C 1
ATOM 865 O O . LYS A 1 109 ? -10.301 -4.313 -15.854 1.00 98.31 109 LYS A O 1
ATOM 870 N N . HIS A 1 110 ? -10.656 -2.101 -15.635 1.00 98.00 110 HIS A N 1
ATOM 871 C CA . HIS A 1 110 ? -9.589 -1.693 -16.547 1.00 98.00 110 HIS A CA 1
ATOM 872 C C . HIS A 1 110 ? -8.214 -2.184 -16.067 1.00 98.00 110 HIS A C 1
ATOM 874 O O . HIS A 1 110 ? -7.518 -2.872 -16.815 1.00 98.00 110 HIS A O 1
ATOM 880 N N . TRP A 1 111 ? -7.846 -1.901 -14.814 1.00 98.12 111 TRP A N 1
ATOM 881 C CA . TRP A 1 111 ? -6.557 -2.328 -14.260 1.00 98.12 111 TRP A CA 1
ATOM 882 C C . TRP A 1 111 ? -6.452 -3.848 -14.141 1.00 98.12 111 TRP A C 1
ATOM 884 O O . TRP A 1 111 ? -5.418 -4.412 -14.488 1.00 98.12 111 TRP A O 1
ATOM 894 N N . LEU A 1 112 ? -7.531 -4.521 -13.727 1.00 98.38 112 LEU A N 1
ATOM 895 C CA . LEU A 1 112 ? -7.566 -5.979 -13.624 1.00 98.38 112 LEU A CA 1
ATOM 896 C C . LEU A 1 112 ? -7.383 -6.633 -14.996 1.00 98.38 112 LEU A C 1
ATOM 898 O O . LEU A 1 112 ? -6.624 -7.583 -15.127 1.00 98.38 112 LEU A O 1
ATOM 902 N N . SER A 1 113 ? -8.021 -6.091 -16.035 1.00 98.12 113 SER A N 1
ATOM 903 C CA . SER A 1 113 ? -7.869 -6.600 -17.402 1.00 98.12 113 SER A CA 1
ATOM 904 C C . SER A 1 113 ? -6.432 -6.479 -17.905 1.00 98.12 113 SER A C 1
ATOM 906 O O . SER A 1 113 ? -5.978 -7.351 -18.635 1.00 98.12 113 SER A O 1
ATOM 908 N N . ARG A 1 114 ? -5.711 -5.416 -17.522 1.00 97.88 114 ARG A N 1
ATOM 909 C CA . ARG A 1 114 ? -4.278 -5.281 -17.827 1.00 97.88 114 ARG A CA 1
ATOM 910 C C . ARG A 1 114 ? -3.444 -6.300 -17.054 1.00 97.88 114 ARG A C 1
ATOM 912 O O . ARG A 1 114 ? -2.629 -6.978 -17.661 1.00 97.88 114 ARG A O 1
ATOM 919 N N . LEU A 1 115 ? -3.705 -6.457 -15.755 1.00 97.88 115 LEU A N 1
ATOM 920 C CA . LEU A 1 115 ? -3.012 -7.425 -14.898 1.00 97.88 115 LEU A CA 1
ATOM 921 C C . LEU A 1 115 ? -3.147 -8.863 -15.423 1.00 97.88 115 LEU A C 1
ATOM 923 O O . LEU A 1 115 ? -2.165 -9.590 -15.471 1.00 97.88 115 LEU A O 1
ATOM 927 N N . MET A 1 116 ? -4.343 -9.256 -15.868 1.00 97.56 116 MET A N 1
ATOM 928 C CA . MET A 1 116 ? -4.613 -10.600 -16.399 1.00 97.56 116 MET A CA 1
ATOM 929 C C . MET A 1 116 ? -3.994 -10.868 -17.781 1.00 97.56 116 MET A C 1
ATOM 931 O O . MET A 1 116 ? -4.056 -11.996 -18.258 1.00 97.56 116 MET A O 1
ATOM 935 N N . ARG A 1 117 ? -3.451 -9.843 -18.451 1.00 96.81 117 ARG A N 1
ATOM 936 C CA . ARG A 1 117 ? -2.775 -9.964 -19.754 1.00 96.81 117 ARG A CA 1
ATOM 937 C C . ARG A 1 117 ? -1.254 -10.031 -19.635 1.00 96.81 117 ARG A C 1
ATOM 939 O O . ARG A 1 117 ? -0.594 -10.136 -20.666 1.00 96.81 117 ARG A O 1
ATOM 946 N N . LEU A 1 118 ? -0.707 -9.913 -18.425 1.00 94.12 118 LEU A N 1
ATOM 947 C CA . LEU A 1 118 ? 0.723 -10.101 -18.212 1.00 94.12 118 LEU A CA 1
ATOM 948 C C . LEU A 1 118 ? 1.113 -11.557 -18.536 1.00 94.12 118 LEU A C 1
ATOM 950 O O . LEU A 1 118 ? 0.289 -12.448 -18.311 1.00 94.12 118 LEU A O 1
ATOM 954 N N . PRO A 1 119 ? 2.314 -11.778 -19.099 1.00 86.62 119 PRO A N 1
ATOM 955 C CA . PRO A 1 119 ? 2.804 -13.107 -19.463 1.00 86.62 119 PRO A CA 1
ATOM 956 C C . PRO A 1 119 ? 3.054 -14.013 -18.253 1.00 86.62 119 PRO A C 1
ATOM 958 O O . PRO A 1 119 ? 3.325 -13.483 -17.149 1.00 86.62 119 PRO A O 1
#

Solvent-accessible surface area (backbone atoms only — not comparable to full-atom values): 6140 Å² total; per-residue (Å²): 107,47,68,57,28,46,50,52,19,54,52,26,53,52,46,34,76,70,50,92,45,70,69,58,28,53,49,26,50,51,54,20,48,55,25,37,50,55,24,40,78,62,43,89,43,69,72,55,32,51,54,36,38,21,51,45,21,47,51,28,46,50,49,22,75,74,70,67,47,66,65,30,49,53,51,23,45,66,53,24,56,82,53,50,84,72,71,43,62,58,27,31,49,42,49,21,51,46,23,50,76,72,69,38,55,69,56,17,52,52,33,44,56,54,51,74,65,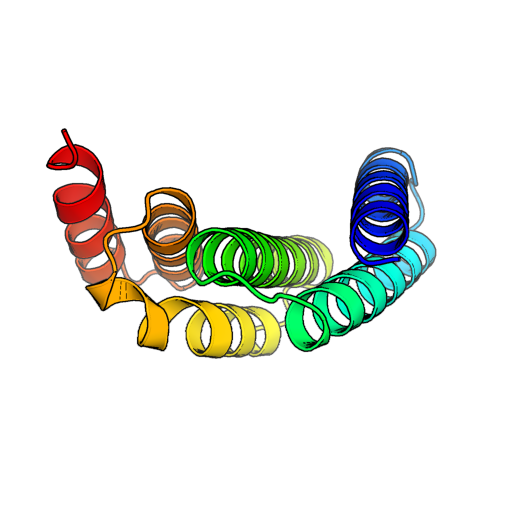58,134